Protein AF-A0A7S2XZK6-F1 (afdb_monomer_lite)

pLDDT: mean 89.09, std 8.93, range [56.97, 98.0]

Sequence (104 aa):
DMIHEAGPLKMRDLVQLLPMCDEMCVLGMTGAKLLLALENGVSQYPRLEGRFPQVSGVSFSFDPKKDAGSRVVPGSVFVGGQALNMEKEYQVTTKQYLIAGKDG

Radius of gyration: 15.72 Å; chains: 1; bounding box: 35×30×41 Å

Secondary structure (DSSP, 8-state):
-----SS---HHHHHHH--S-PPEEEEEEEHHHHHHHHHHHHTTTTS--TTSPP-SSEE--B-TTSPTTS-BPTT--EETTEEPPSSSEEEEEEEHHHHTTTT-

InterPro domains:
  IPR006179 5'-Nucleotidase/apyrase [PTHR11575] (7-104)
  IPR008334 5'-Nucleotidase, C-terminal [PF02872] (5-104)
  IPR036907 5'-Nucleotidase, C-terminal domain superfamily [G3DSA:3.90.780.10] (1-104)
  IPR036907 5'-Nucleotidase, C-terminal domain superfamily [SSF55816] (5-104)

Organism: NCBI:txid94617

Structure (mmCIF, N/CA/C/O backbone):
data_AF-A0A7S2XZK6-F1
#
_entry.id   AF-A0A7S2XZK6-F1
#
loop_
_atom_site.group_PDB
_atom_site.id
_atom_site.type_symbol
_atom_site.label_atom_id
_atom_site.label_alt_id
_atom_site.label_comp_id
_atom_site.label_asym_id
_atom_site.label_entity_id
_atom_site.label_seq_id
_atom_site.pdbx_PDB_ins_code
_atom_site.Cartn_x
_atom_site.Cartn_y
_atom_site.Cartn_z
_atom_site.occupancy
_atom_site.B_iso_or_equiv
_atom_site.auth_seq_id
_atom_site.auth_comp_id
_atom_site.auth_asym_id
_atom_site.auth_atom_id
_atom_site.pdbx_PDB_model_num
ATOM 1 N N . ASP A 1 1 ? 5.324 0.680 -21.845 1.00 57.44 1 ASP A N 1
ATOM 2 C CA . ASP A 1 1 ? 5.195 -0.759 -21.550 1.00 57.44 1 ASP A CA 1
ATOM 3 C C . ASP A 1 1 ? 5.825 -1.601 -22.641 1.00 57.44 1 ASP A C 1
ATOM 5 O O . ASP A 1 1 ? 5.707 -1.257 -23.812 1.00 57.44 1 ASP A O 1
ATOM 9 N N . MET A 1 2 ? 6.543 -2.653 -22.246 1.00 70.88 2 MET A N 1
ATOM 10 C CA . MET A 1 2 ? 7.207 -3.618 -23.127 1.00 70.88 2 MET A CA 1
ATOM 11 C C . MET A 1 2 ? 6.586 -4.998 -22.889 1.00 70.88 2 MET A C 1
ATOM 13 O O . MET A 1 2 ? 6.306 -5.354 -21.746 1.00 70.88 2 MET A O 1
ATOM 17 N N . ILE A 1 3 ? 6.365 -5.767 -23.955 1.00 80.81 3 ILE A N 1
ATOM 18 C CA . ILE A 1 3 ? 5.907 -7.158 -23.856 1.00 80.81 3 ILE A CA 1
ATOM 19 C C . ILE A 1 3 ? 7.145 -8.053 -23.739 1.00 80.81 3 ILE A C 1
ATOM 21 O O . ILE A 1 3 ? 8.006 -8.035 -24.618 1.00 80.81 3 ILE A O 1
ATOM 25 N N . HIS A 1 4 ? 7.238 -8.824 -22.654 1.00 80.88 4 HIS A N 1
ATOM 26 C CA . HIS A 1 4 ? 8.250 -9.869 -22.500 1.00 80.88 4 HIS A CA 1
ATOM 27 C C . HIS A 1 4 ? 7.668 -11.198 -22.982 1.00 80.88 4 HIS A C 1
ATOM 29 O O . HIS A 1 4 ? 6.770 -11.754 -22.350 1.00 80.88 4 HIS A O 1
ATOM 35 N N . GLU A 1 5 ? 8.170 -11.682 -24.118 1.00 86.56 5 GLU A N 1
ATOM 36 C CA . GLU A 1 5 ? 7.742 -12.948 -24.716 1.00 86.56 5 GLU A CA 1
ATOM 37 C C . GLU A 1 5 ? 8.006 -14.143 -23.794 1.00 86.56 5 GLU A C 1
ATOM 39 O O . GLU A 1 5 ? 8.957 -14.156 -23.006 1.00 86.56 5 GLU A O 1
ATOM 44 N N . ALA A 1 6 ? 7.176 -15.179 -23.925 1.00 88.12 6 ALA A N 1
ATOM 45 C CA . ALA A 1 6 ? 7.327 -16.402 -23.150 1.00 88.12 6 ALA A CA 1
ATOM 46 C C . ALA A 1 6 ? 8.695 -17.057 -23.414 1.00 88.12 6 ALA A C 1
ATOM 48 O O . ALA A 1 6 ? 9.075 -17.317 -24.556 1.00 88.12 6 ALA A O 1
ATOM 49 N N . GLY A 1 7 ? 9.434 -17.359 -22.346 1.00 91.19 7 GLY A N 1
ATOM 50 C CA . GLY A 1 7 ? 10.747 -17.986 -22.445 1.00 91.19 7 GLY A CA 1
ATOM 51 C C . GLY A 1 7 ? 11.630 -17.732 -21.223 1.00 91.19 7 GLY A C 1
ATOM 52 O O . GLY A 1 7 ? 11.157 -17.231 -20.202 1.00 91.19 7 GLY A O 1
ATOM 53 N N . PRO A 1 8 ? 12.921 -18.098 -21.299 1.00 90.94 8 PRO A N 1
ATOM 54 C CA . PRO A 1 8 ? 13.859 -17.893 -20.201 1.00 90.94 8 PRO A CA 1
ATOM 55 C C . PRO A 1 8 ? 14.073 -16.405 -19.891 1.00 90.94 8 PRO A C 1
ATOM 57 O O . PRO A 1 8 ? 14.531 -15.655 -20.753 1.00 90.94 8 PRO A O 1
ATOM 60 N N . LEU A 1 9 ? 13.817 -16.017 -18.639 1.00 89.69 9 LEU A N 1
ATOM 61 C CA . LEU A 1 9 ? 14.131 -14.695 -18.088 1.00 89.69 9 LEU A CA 1
ATOM 62 C C . LEU A 1 9 ? 15.643 -14.548 -17.882 1.00 89.69 9 LEU A C 1
ATOM 64 O O . LEU A 1 9 ? 16.260 -15.328 -17.154 1.00 89.69 9 LEU A O 1
ATOM 68 N N . LYS A 1 10 ? 16.251 -13.548 -18.523 1.00 91.25 10 LYS A N 1
ATOM 69 C CA . LYS A 1 10 ? 17.687 -13.248 -18.436 1.00 91.25 10 LYS A CA 1
ATOM 70 C C . LYS A 1 10 ? 17.928 -11.964 -17.646 1.00 91.25 10 LYS A C 1
ATOM 72 O O . LYS A 1 10 ? 17.059 -11.106 -17.531 1.00 91.25 10 LYS A O 1
ATOM 77 N N . MET A 1 11 ? 19.167 -11.770 -17.187 1.00 88.25 11 MET A N 1
ATOM 78 C CA . MET A 1 11 ? 19.564 -10.557 -16.452 1.00 88.25 11 MET A CA 1
ATOM 79 C C . MET A 1 11 ? 19.272 -9.256 -17.208 1.00 88.25 11 MET A C 1
ATOM 81 O O . MET A 1 11 ? 18.873 -8.274 -16.595 1.00 88.25 11 MET A O 1
ATOM 85 N N . ARG A 1 12 ? 19.416 -9.246 -18.540 1.00 86.75 12 ARG A N 1
ATOM 86 C CA . ARG A 1 12 ? 19.074 -8.073 -19.362 1.00 86.75 12 ARG A CA 1
ATOM 87 C C . ARG A 1 12 ? 17.593 -7.691 -19.248 1.00 86.75 12 ARG A C 1
ATOM 89 O O . ARG A 1 12 ? 17.279 -6.509 -19.273 1.00 86.75 12 ARG A O 1
ATOM 96 N N . ASP A 1 13 ? 16.714 -8.683 -19.110 1.00 87.69 13 ASP A N 1
ATOM 97 C CA . ASP A 1 13 ? 15.270 -8.476 -19.042 1.00 87.69 13 ASP A CA 1
ATOM 98 C C . ASP A 1 13 ? 14.917 -7.897 -17.659 1.00 87.69 13 ASP A C 1
ATOM 100 O O . ASP A 1 13 ? 14.130 -6.964 -17.560 1.00 87.69 13 ASP A O 1
ATOM 104 N N . LEU A 1 14 ? 15.596 -8.353 -16.594 1.00 83.12 14 LEU A N 1
ATOM 105 C CA . LEU A 1 14 ? 15.468 -7.779 -15.247 1.00 83.12 14 LEU A CA 1
ATOM 106 C C . LEU A 1 14 ? 15.945 -6.323 -15.169 1.00 83.12 14 LEU A C 1
ATOM 108 O O . LEU A 1 14 ? 15.263 -5.495 -14.575 1.00 83.12 14 LEU A O 1
ATOM 112 N N . VAL A 1 15 ? 17.082 -5.996 -15.789 1.00 85.06 15 VAL A N 1
ATOM 113 C CA . VAL A 1 15 ? 17.608 -4.617 -15.841 1.00 85.06 15 VAL A CA 1
ATOM 114 C C . VAL A 1 15 ? 16.675 -3.697 -16.638 1.00 85.06 15 VAL A C 1
ATOM 116 O O . VAL A 1 15 ? 16.543 -2.523 -16.311 1.00 85.06 15 VAL A O 1
ATOM 119 N N . GLN A 1 16 ? 15.998 -4.218 -17.666 1.00 83.44 16 GLN A N 1
ATOM 120 C CA . GLN A 1 16 ? 14.977 -3.468 -18.403 1.00 83.44 16 GLN A CA 1
ATOM 121 C C . GLN A 1 16 ? 13.701 -3.244 -17.578 1.00 83.44 16 GLN A C 1
ATOM 123 O O . GLN A 1 16 ? 13.120 -2.165 -17.654 1.00 83.44 16 GLN A O 1
ATOM 128 N N . LEU A 1 17 ? 13.276 -4.238 -16.790 1.00 83.44 17 LEU A N 1
ATOM 129 C CA . LEU A 1 17 ? 12.086 -4.161 -15.934 1.00 83.44 17 LEU A CA 1
ATOM 130 C C . LEU A 1 17 ? 12.284 -3.253 -14.714 1.00 83.44 17 LEU A C 1
ATOM 132 O O . LEU A 1 17 ? 11.375 -2.527 -14.317 1.00 83.44 17 LEU A O 1
ATOM 136 N N . LEU A 1 18 ? 13.466 -3.308 -14.103 1.00 80.62 18 LEU A N 1
ATOM 137 C CA . LEU A 1 18 ? 13.832 -2.567 -12.900 1.00 80.62 18 LEU A CA 1
ATOM 138 C C . LEU A 1 18 ? 15.127 -1.787 -13.168 1.00 80.62 18 LEU A C 1
ATOM 140 O O . LEU A 1 18 ? 16.185 -2.157 -12.661 1.00 80.62 18 LEU A O 1
ATOM 144 N N . PRO A 1 19 ? 15.068 -0.704 -13.966 1.00 75.00 19 PRO A N 1
ATOM 145 C CA . PRO A 1 19 ? 16.263 0.055 -14.335 1.00 75.00 19 PRO A CA 1
ATOM 146 C C . PRO A 1 19 ? 16.890 0.788 -13.142 1.00 75.00 19 PRO A C 1
ATOM 148 O O . PRO A 1 19 ? 18.064 1.148 -13.186 1.00 75.00 19 PRO A O 1
ATOM 151 N N . MET A 1 20 ? 16.114 1.005 -12.076 1.00 77.06 20 MET A N 1
ATOM 152 C CA . MET A 1 20 ? 16.573 1.590 -10.821 1.00 77.06 20 MET A CA 1
ATOM 153 C C . MET A 1 20 ? 16.705 0.500 -9.755 1.00 77.06 20 MET A C 1
ATOM 155 O O . MET A 1 20 ? 15.710 -0.099 -9.338 1.00 77.06 20 MET A O 1
ATOM 159 N N . CYS A 1 21 ? 17.938 0.271 -9.299 1.00 67.69 21 CYS A N 1
ATOM 160 C CA . CYS A 1 21 ? 18.240 -0.536 -8.117 1.00 67.69 21 CYS A CA 1
ATOM 161 C C . CYS A 1 21 ? 18.037 0.306 -6.852 1.00 67.69 21 CYS A C 1
ATOM 163 O O . CYS A 1 21 ? 19.004 0.691 -6.199 1.00 67.69 21 CYS A O 1
ATOM 165 N N . ASP A 1 22 ? 16.786 0.623 -6.530 1.00 76.19 22 ASP A N 1
ATOM 166 C CA . ASP A 1 22 ? 16.471 1.247 -5.245 1.00 76.19 22 ASP A CA 1
ATOM 167 C C . ASP A 1 22 ? 16.600 0.214 -4.122 1.00 76.19 22 ASP A C 1
ATOM 169 O O . ASP A 1 22 ? 16.152 -0.929 -4.259 1.00 76.19 22 ASP A O 1
ATOM 173 N N . GLU A 1 23 ? 17.169 0.622 -2.989 1.00 82.75 23 GLU A N 1
ATOM 174 C CA . GLU A 1 23 ? 17.193 -0.219 -1.797 1.00 82.75 23 GLU A CA 1
ATOM 175 C C . GLU A 1 23 ? 15.772 -0.467 -1.277 1.00 82.75 23 GLU A C 1
ATOM 177 O O . GLU A 1 23 ? 14.904 0.417 -1.269 1.00 82.75 23 GLU A O 1
ATOM 182 N N . MET A 1 24 ? 15.544 -1.698 -0.823 1.00 84.69 24 MET A N 1
ATOM 183 C CA . MET A 1 24 ? 14.322 -2.080 -0.128 1.00 84.69 24 MET A CA 1
ATOM 184 C C . MET A 1 24 ? 14.487 -1.782 1.356 1.00 84.69 24 MET A C 1
ATOM 186 O O . MET A 1 24 ? 15.449 -2.210 1.992 1.00 84.69 24 MET A O 1
ATOM 190 N N . CYS A 1 25 ? 13.522 -1.073 1.918 1.00 86.69 25 CYS A N 1
ATOM 191 C CA . CYS A 1 25 ? 13.542 -0.630 3.300 1.00 86.69 25 CYS A CA 1
ATOM 192 C C . CYS A 1 25 ? 12.290 -1.119 4.028 1.00 86.69 25 CYS A C 1
ATOM 194 O O . CYS A 1 25 ? 11.204 -1.171 3.449 1.00 86.69 25 CYS A O 1
ATOM 196 N N . VAL A 1 26 ? 12.439 -1.443 5.313 1.00 90.12 26 VAL A N 1
ATOM 197 C CA . VAL A 1 26 ? 11.335 -1.874 6.181 1.00 90.12 26 VAL A CA 1
ATOM 198 C C . VAL A 1 26 ? 10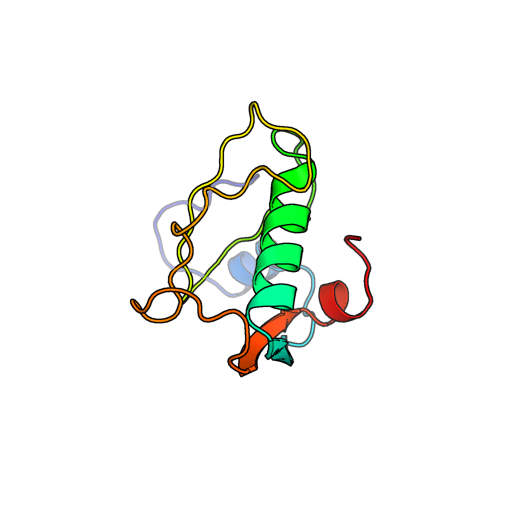.940 -0.726 7.103 1.00 90.12 26 VAL A C 1
ATOM 200 O O . VAL A 1 26 ? 11.789 -0.130 7.763 1.00 90.12 26 VAL A O 1
ATOM 203 N N . LEU A 1 27 ? 9.644 -0.437 7.166 1.00 90.19 27 LEU A N 1
ATOM 204 C CA . LEU A 1 27 ? 9.048 0.592 8.009 1.00 90.19 27 LEU A CA 1
ATOM 205 C C . LEU A 1 27 ? 8.001 -0.013 8.941 1.00 90.19 27 LEU A C 1
ATOM 207 O O . LEU A 1 27 ? 7.232 -0.880 8.532 1.00 90.19 27 LEU A O 1
ATOM 211 N N . GLY A 1 28 ? 7.947 0.487 10.175 1.00 92.88 28 GLY A N 1
ATOM 212 C CA . GLY A 1 28 ? 6.812 0.284 11.074 1.00 92.88 28 GLY A CA 1
ATOM 213 C C . GLY A 1 28 ? 5.774 1.383 10.867 1.00 92.88 28 GLY A C 1
ATOM 214 O O . GLY A 1 28 ? 6.127 2.567 10.835 1.00 92.88 28 GLY A O 1
ATOM 215 N N . MET A 1 29 ? 4.510 1.008 10.691 1.00 94.19 29 MET A N 1
ATOM 216 C CA . MET A 1 29 ? 3.406 1.961 10.680 1.00 94.19 29 MET A CA 1
ATOM 217 C C . MET A 1 29 ? 2.118 1.365 11.244 1.00 94.19 29 MET A C 1
ATOM 219 O O . MET A 1 29 ? 1.802 0.194 11.027 1.00 94.19 29 MET A O 1
ATOM 223 N N . THR A 1 30 ? 1.321 2.211 11.897 1.00 97.44 30 THR A N 1
ATOM 224 C CA . THR A 1 30 ? -0.022 1.843 12.351 1.00 97.44 30 THR A CA 1
ATOM 225 C C . THR A 1 30 ? -0.946 1.529 11.176 1.00 97.44 30 THR A C 1
ATOM 227 O O . THR A 1 30 ? -0.774 2.054 10.071 1.00 97.44 30 THR A O 1
ATOM 230 N N . GLY A 1 31 ? -1.988 0.731 11.418 1.00 96.69 31 GLY A N 1
ATOM 231 C CA . GLY A 1 31 ? -3.006 0.455 10.404 1.00 96.69 31 GLY A CA 1
ATOM 232 C C . GLY A 1 31 ? -3.662 1.723 9.849 1.00 96.69 31 GLY A C 1
ATOM 233 O O . GLY A 1 31 ? -3.921 1.807 8.651 1.00 96.69 31 GLY A O 1
ATOM 234 N N . ALA A 1 32 ? -3.836 2.755 10.679 1.00 96.69 32 ALA A N 1
ATOM 235 C CA . ALA A 1 32 ? -4.317 4.057 10.225 1.00 96.69 32 ALA A CA 1
ATOM 236 C C . ALA A 1 32 ? -3.399 4.703 9.172 1.00 96.69 32 ALA A C 1
ATOM 238 O O . ALA A 1 32 ? -3.877 5.185 8.147 1.00 96.69 32 ALA A O 1
ATOM 239 N N . LYS A 1 33 ? -2.078 4.675 9.387 1.00 95.38 33 LYS A N 1
ATOM 240 C CA . LYS A 1 33 ? -1.104 5.188 8.412 1.00 95.38 33 LYS A CA 1
ATOM 241 C C . LYS A 1 33 ? -1.063 4.336 7.147 1.00 95.38 33 LYS A C 1
ATOM 243 O O . LYS A 1 33 ? -0.959 4.890 6.056 1.00 95.38 33 LYS A O 1
ATOM 248 N N . LEU A 1 34 ? -1.197 3.016 7.281 1.00 95.38 34 LEU A N 1
ATOM 249 C CA . LEU A 1 34 ? -1.283 2.116 6.133 1.00 95.38 34 LEU A CA 1
ATOM 250 C C . LEU A 1 34 ? -2.501 2.440 5.257 1.00 95.38 34 LEU A C 1
ATOM 252 O O . LEU A 1 34 ? -2.369 2.519 4.039 1.00 95.38 34 LEU A O 1
ATOM 256 N N . LEU A 1 35 ? -3.668 2.694 5.857 1.00 96.62 35 LEU A N 1
ATOM 257 C CA . LEU A 1 35 ? -4.858 3.105 5.111 1.00 96.62 35 LEU A CA 1
ATOM 258 C C . LEU A 1 35 ? -4.635 4.428 4.365 1.00 96.62 35 LEU A C 1
ATOM 260 O O . LEU A 1 35 ? -4.977 4.522 3.189 1.00 96.62 35 LEU A O 1
ATOM 264 N N . LEU A 1 36 ? -4.023 5.422 5.016 1.00 95.56 36 LEU A N 1
ATOM 265 C CA . LEU A 1 36 ? -3.690 6.700 4.375 1.00 95.56 36 LEU A CA 1
ATOM 266 C C . LEU A 1 36 ? -2.732 6.519 3.190 1.00 95.56 36 LEU A C 1
ATOM 268 O O . LEU A 1 36 ? -2.909 7.160 2.156 1.00 95.56 36 LEU A O 1
ATOM 272 N N . ALA A 1 37 ? -1.750 5.622 3.309 1.00 93.50 37 ALA A N 1
ATOM 273 C CA . ALA A 1 37 ? -0.842 5.301 2.211 1.00 93.50 37 ALA A CA 1
ATOM 274 C C . ALA A 1 37 ? -1.584 4.664 1.022 1.00 93.50 37 ALA A C 1
ATOM 276 O O . ALA A 1 37 ? -1.341 5.039 -0.125 1.00 93.50 37 ALA A O 1
ATOM 277 N N . LEU A 1 38 ? -2.526 3.749 1.283 1.00 95.50 38 LEU A N 1
ATOM 278 C CA . LEU A 1 38 ? -3.360 3.146 0.237 1.00 95.50 38 LEU A CA 1
ATOM 279 C C . LEU A 1 38 ? -4.267 4.182 -0.441 1.00 95.50 38 LEU A C 1
ATOM 281 O O . LEU A 1 38 ? -4.349 4.204 -1.668 1.00 95.50 38 LEU A O 1
ATOM 285 N N . GLU A 1 39 ? -4.895 5.068 0.337 1.00 96.31 39 GLU A N 1
ATOM 286 C CA . GLU A 1 39 ? -5.695 6.189 -0.172 1.00 96.31 39 GLU A CA 1
ATOM 287 C C . GLU A 1 39 ? -4.878 7.112 -1.080 1.00 96.31 39 GLU A C 1
ATOM 289 O O . GLU A 1 39 ? -5.309 7.433 -2.191 1.00 96.31 39 GLU A O 1
ATOM 294 N N . ASN A 1 40 ? -3.669 7.495 -0.655 1.00 93.69 40 ASN A N 1
ATOM 295 C CA . ASN A 1 40 ? -2.770 8.288 -1.491 1.00 93.69 40 ASN A CA 1
ATOM 296 C C . ASN A 1 40 ? -2.412 7.548 -2.785 1.00 93.69 40 ASN A C 1
ATOM 298 O O . ASN A 1 40 ? -2.465 8.137 -3.867 1.00 93.69 40 ASN A O 1
ATOM 302 N N . GLY A 1 41 ? -2.130 6.248 -2.695 1.00 91.69 41 GLY A N 1
ATOM 303 C CA . GLY A 1 41 ? -1.773 5.427 -3.845 1.00 91.69 41 GLY A CA 1
ATOM 304 C C . GLY A 1 41 ? -2.854 5.390 -4.931 1.00 91.69 41 GLY A C 1
ATOM 305 O O . GLY A 1 41 ? -2.549 5.422 -6.121 1.00 91.69 41 GLY A O 1
ATOM 306 N N . VAL A 1 42 ? -4.134 5.407 -4.549 1.00 94.94 42 VAL A N 1
ATOM 307 C CA . VAL A 1 42 ? -5.259 5.405 -5.506 1.00 94.94 42 VAL A CA 1
ATOM 308 C C . VAL A 1 42 ? -5.856 6.791 -5.778 1.00 94.94 42 VAL A C 1
ATOM 310 O O . VAL A 1 42 ? -6.770 6.916 -6.597 1.00 94.94 42 VAL A O 1
ATOM 313 N N . SER A 1 43 ? -5.346 7.846 -5.139 1.00 92.88 43 SER A N 1
ATOM 314 C CA . SER A 1 43 ? -5.895 9.213 -5.193 1.00 92.88 43 SER A CA 1
ATOM 315 C C . SER A 1 43 ? -5.946 9.818 -6.598 1.00 92.88 43 SER A C 1
ATOM 317 O O . SER A 1 43 ? -6.875 10.557 -6.919 1.00 92.88 43 SER A O 1
ATOM 319 N N . GLN A 1 44 ? -4.973 9.488 -7.450 1.00 90.62 44 GLN A N 1
ATOM 320 C CA . GLN A 1 44 ? -4.860 10.038 -8.804 1.00 90.62 44 GLN A CA 1
ATOM 321 C C . GLN A 1 44 ? -5.372 9.106 -9.902 1.00 90.62 44 GLN A C 1
ATOM 323 O O . GLN A 1 44 ? -5.423 9.508 -11.064 1.00 90.62 44 GLN A O 1
ATOM 328 N N . TYR A 1 45 ? -5.810 7.892 -9.559 1.00 90.44 45 TYR A N 1
ATOM 329 C CA . TYR A 1 45 ? -6.421 6.986 -10.530 1.00 90.44 45 TYR A CA 1
ATOM 330 C C . TYR A 1 45 ? -7.599 7.683 -11.254 1.00 90.44 45 TYR A C 1
ATOM 332 O O . TYR A 1 45 ? -8.387 8.365 -10.586 1.00 90.44 45 TYR A O 1
ATOM 340 N N . PRO A 1 46 ? -7.754 7.549 -12.589 1.00 90.06 46 PRO A N 1
ATOM 341 C CA . PRO A 1 46 ? -7.034 6.657 -13.508 1.00 90.06 46 PRO A CA 1
ATOM 342 C C . PRO A 1 46 ? -5.787 7.267 -14.176 1.00 90.06 46 PRO A C 1
ATOM 344 O O . PRO A 1 46 ? -5.313 6.720 -15.171 1.00 90.06 46 PRO A O 1
ATOM 347 N N . ARG A 1 47 ? -5.250 8.399 -13.694 1.00 87.25 47 ARG A N 1
ATOM 348 C CA . ARG A 1 47 ? -3.995 8.936 -14.244 1.00 87.25 47 ARG A CA 1
ATOM 349 C C . ARG A 1 47 ? -2.868 7.920 -14.058 1.00 87.25 47 ARG A C 1
ATOM 351 O O . ARG A 1 47 ? -2.779 7.275 -13.015 1.00 87.25 47 ARG A O 1
ATOM 358 N N . LEU A 1 48 ? -2.008 7.814 -15.070 1.00 78.94 48 LEU A N 1
ATOM 359 C CA . LEU A 1 48 ? -0.843 6.926 -15.093 1.00 78.94 48 LEU A CA 1
ATOM 360 C C . LEU A 1 48 ? 0.307 7.516 -14.259 1.00 78.94 48 LEU A C 1
ATOM 362 O O . LEU A 1 48 ? 1.373 7.830 -14.777 1.00 78.94 48 LEU A O 1
ATOM 366 N N . GLU A 1 49 ? 0.049 7.716 -12.971 1.00 79.38 49 GLU A N 1
ATOM 367 C CA . GLU A 1 49 ? 1.016 8.200 -11.987 1.00 79.38 49 GLU A CA 1
ATOM 368 C C . GLU A 1 49 ? 1.716 7.023 -11.298 1.00 79.38 49 GLU A C 1
ATOM 370 O O . GLU A 1 49 ? 1.089 6.004 -10.997 1.00 79.38 49 GLU A O 1
ATOM 375 N N . GLY A 1 50 ? 3.002 7.188 -10.980 1.00 80.31 50 GLY A N 1
ATOM 376 C CA . GLY A 1 50 ? 3.827 6.149 -10.344 1.00 80.31 50 GLY A CA 1
ATOM 377 C C . G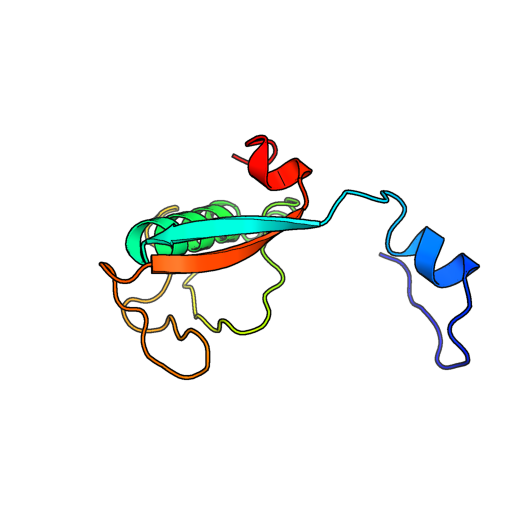LY A 1 50 ? 3.356 5.720 -8.949 1.00 80.31 50 GLY A C 1
ATOM 378 O O . GLY A 1 50 ? 3.707 4.638 -8.488 1.00 80.31 50 GLY A O 1
ATOM 379 N N . ARG A 1 51 ? 2.498 6.524 -8.307 1.00 85.25 51 ARG A N 1
ATOM 380 C CA . ARG A 1 51 ? 1.981 6.276 -6.953 1.00 85.25 51 ARG A CA 1
ATOM 381 C C . ARG A 1 51 ? 1.014 5.093 -6.839 1.00 85.25 51 ARG A C 1
ATOM 383 O O . ARG A 1 51 ? 0.722 4.678 -5.720 1.00 85.25 51 ARG A O 1
ATOM 390 N N . PHE A 1 52 ? 0.476 4.576 -7.952 1.00 89.88 52 PHE A N 1
ATOM 391 C CA . PHE A 1 52 ? -0.466 3.454 -7.898 1.00 89.88 52 PHE A CA 1
ATOM 392 C C . PHE A 1 52 ? 0.232 2.195 -7.353 1.00 89.88 52 PHE A C 1
ATOM 394 O O . PHE A 1 52 ? 1.170 1.695 -7.981 1.00 89.88 52 PHE A O 1
ATOM 401 N N . PRO A 1 53 ? -0.201 1.651 -6.201 1.00 90.56 53 PRO A N 1
ATOM 402 C CA . PRO A 1 53 ? 0.587 0.657 -5.498 1.00 90.56 53 PRO A CA 1
ATOM 403 C C . PRO A 1 53 ? 0.384 -0.732 -6.102 1.00 90.56 53 PRO A C 1
ATOM 405 O O . PRO A 1 53 ? -0.730 -1.253 -6.166 1.00 90.56 53 PRO A O 1
ATOM 408 N N . GLN A 1 54 ? 1.491 -1.375 -6.468 1.00 91.38 54 GLN A N 1
ATOM 409 C CA . GLN A 1 54 ? 1.537 -2.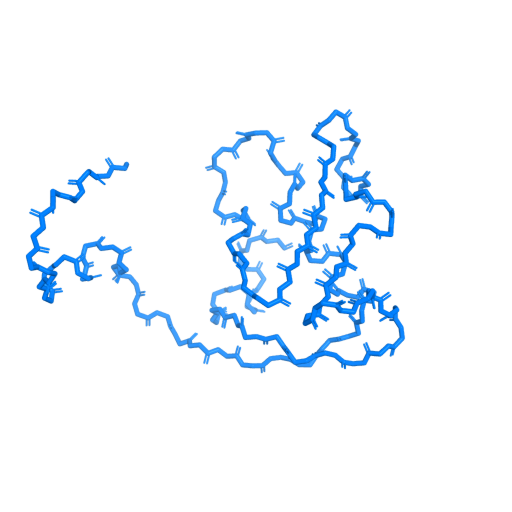832 -6.555 1.00 91.38 54 GLN A CA 1
ATOM 410 C C . GLN A 1 54 ? 1.732 -3.380 -5.142 1.00 91.38 54 GLN A C 1
ATOM 412 O O . GLN A 1 54 ? 2.629 -2.945 -4.419 1.00 91.38 54 GLN A O 1
ATOM 417 N N . VAL A 1 55 ? 0.877 -4.315 -4.736 1.00 93.50 55 VAL A N 1
ATOM 418 C CA . VAL A 1 55 ? 0.822 -4.800 -3.355 1.00 93.50 55 VAL A CA 1
ATOM 419 C C . VAL A 1 55 ? 1.056 -6.302 -3.260 1.00 93.50 55 VAL A C 1
ATOM 421 O O . VAL A 1 55 ? 0.721 -7.062 -4.164 1.00 93.50 55 VAL A O 1
ATOM 424 N N . S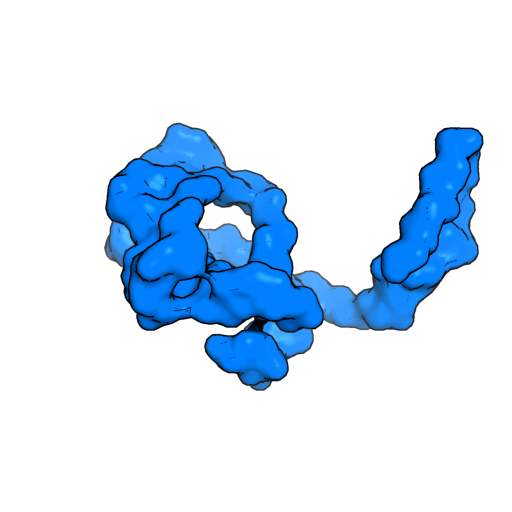ER A 1 56 ? 1.610 -6.734 -2.129 1.00 94.81 56 SER A N 1
ATOM 425 C CA . SER A 1 56 ? 1.729 -8.139 -1.738 1.00 94.81 56 SER A CA 1
ATOM 426 C C . SER A 1 56 ? 1.479 -8.260 -0.237 1.00 94.81 56 SER A C 1
ATOM 428 O O . SER A 1 56 ? 1.813 -7.352 0.524 1.00 94.81 56 SER A O 1
ATOM 430 N N . GLY A 1 57 ? 0.832 -9.343 0.196 1.00 93.44 57 GLY A N 1
ATOM 431 C CA . GLY A 1 57 ? 0.449 -9.544 1.599 1.00 93.44 57 GLY A CA 1
ATOM 432 C C . GLY A 1 57 ? -0.663 -8.615 2.109 1.00 93.44 57 GLY A C 1
ATOM 433 O O . GLY A 1 57 ? -1.134 -8.810 3.228 1.00 93.44 57 GLY A O 1
ATOM 434 N N . VAL A 1 58 ? -1.123 -7.656 1.301 1.00 96.06 58 VAL A N 1
ATOM 435 C CA . VAL A 1 58 ? -2.306 -6.826 1.549 1.00 96.06 58 VAL A CA 1
ATOM 436 C C . VAL A 1 58 ? -3.252 -6.904 0.353 1.00 96.06 58 VAL A C 1
ATOM 438 O O . VAL A 1 58 ? -2.813 -6.963 -0.794 1.00 96.06 58 VAL A O 1
ATOM 441 N N . SER A 1 59 ? -4.551 -6.895 0.621 1.00 97.06 59 SER A N 1
ATOM 442 C CA . SER A 1 59 ? -5.607 -6.782 -0.384 1.00 97.06 59 SER A CA 1
ATOM 443 C C . SER A 1 59 ? -6.592 -5.701 0.032 1.00 97.06 59 SER A C 1
ATOM 445 O O . SER A 1 59 ? -6.901 -5.580 1.216 1.00 97.06 59 SER A O 1
ATOM 447 N N . PHE A 1 60 ? -7.095 -4.932 -0.927 1.00 97.56 60 PHE A N 1
ATOM 448 C CA . PHE A 1 60 ? -8.092 -3.893 -0.688 1.00 97.56 60 PHE A CA 1
ATOM 449 C C . PHE A 1 60 ? -8.916 -3.634 -1.949 1.00 97.56 60 PHE A C 1
ATOM 451 O O . PHE A 1 60 ? -8.541 -4.043 -3.047 1.00 97.56 60 PHE A O 1
ATOM 458 N N . SER A 1 61 ? -10.051 -2.959 -1.793 1.00 97.31 61 SER A N 1
ATOM 459 C CA . SER A 1 61 ? -10.864 -2.461 -2.905 1.00 97.31 61 SER A CA 1
ATOM 460 C C . SER A 1 61 ? -10.985 -0.946 -2.809 1.00 97.31 61 SER A C 1
ATOM 462 O O . SER A 1 61 ? -10.985 -0.392 -1.711 1.00 97.31 61 SER A O 1
ATOM 464 N N . PHE A 1 62 ? -11.113 -0.265 -3.945 1.00 97.44 62 PHE A N 1
ATOM 465 C CA . PHE A 1 62 ? -11.349 1.176 -3.980 1.00 97.44 62 PHE A CA 1
ATOM 466 C C . PHE A 1 62 ? -12.393 1.540 -5.041 1.00 97.44 62 PHE A C 1
ATOM 468 O O . PHE A 1 62 ? -12.556 0.827 -6.030 1.00 97.44 62 PHE A O 1
ATOM 475 N N . ASP A 1 63 ? -13.099 2.648 -4.824 1.00 96.62 63 ASP A N 1
ATOM 476 C CA . ASP A 1 63 ? -14.057 3.229 -5.759 1.00 96.62 63 ASP A CA 1
ATOM 477 C C . ASP A 1 63 ? -13.455 4.492 -6.403 1.00 96.62 63 ASP A C 1
ATOM 479 O O . ASP A 1 63 ? -13.305 5.516 -5.728 1.00 96.62 63 ASP A O 1
ATOM 483 N N . PRO A 1 64 ? -13.113 4.462 -7.705 1.00 93.94 64 PRO A N 1
ATOM 484 C CA . PRO A 1 64 ? -12.517 5.606 -8.389 1.00 93.94 64 PRO A CA 1
ATOM 485 C C . PRO A 1 64 ? -13.484 6.783 -8.576 1.00 93.94 64 PRO A C 1
ATOM 487 O O . PRO A 1 64 ? -13.037 7.867 -8.947 1.00 93.94 64 PRO A O 1
ATOM 490 N N . LYS A 1 65 ? -14.792 6.592 -8.347 1.00 94.62 65 LYS A N 1
ATOM 491 C CA . LYS A 1 65 ? -15.800 7.657 -8.445 1.00 94.62 65 LYS A CA 1
ATOM 492 C C . LYS A 1 65 ? -15.861 8.539 -7.199 1.00 94.62 65 LYS A C 1
ATOM 494 O O . LYS A 1 65 ? -16.496 9.588 -7.249 1.00 94.62 65 LYS A O 1
ATOM 499 N N . LYS A 1 66 ? -15.239 8.117 -6.095 1.00 95.25 66 LYS A N 1
ATOM 500 C CA . LYS A 1 66 ? -15.174 8.895 -4.855 1.00 95.25 66 LYS A CA 1
ATOM 501 C C . LYS A 1 66 ? -14.037 9.912 -4.876 1.00 95.25 66 LYS A C 1
ATOM 503 O O . LYS A 1 66 ? -13.050 9.777 -5.611 1.00 95.25 66 LYS A O 1
ATOM 508 N N . ASP A 1 67 ? -14.174 10.905 -4.006 1.00 94.31 67 ASP A N 1
ATOM 509 C CA . ASP A 1 67 ? -13.158 11.924 -3.781 1.00 94.31 67 ASP A CA 1
ATOM 510 C C . ASP A 1 67 ? -11.843 11.298 -3.300 1.00 94.31 67 ASP A C 1
ATOM 512 O O . ASP A 1 67 ? -11.824 10.311 -2.559 1.00 94.31 67 ASP A O 1
ATOM 516 N N . ALA A 1 68 ? -10.724 11.866 -3.753 1.00 93.56 68 ALA A N 1
ATOM 517 C CA . ALA A 1 68 ? -9.393 11.441 -3.337 1.00 93.56 68 ALA A CA 1
ATOM 518 C C . ALA A 1 68 ? -9.247 11.533 -1.807 1.00 93.56 68 ALA A C 1
ATOM 520 O O . ALA A 1 68 ? -9.629 12.534 -1.206 1.00 93.56 68 ALA A O 1
ATOM 521 N N . GLY A 1 69 ? -8.693 10.489 -1.181 1.00 92.38 69 GLY A N 1
ATOM 522 C CA . GLY A 1 69 ? -8.627 10.372 0.280 1.00 92.38 69 GLY A CA 1
ATOM 523 C C . GLY A 1 69 ? -9.841 9.682 0.911 1.00 92.38 69 GLY A C 1
ATOM 524 O O . GLY A 1 69 ? -9.884 9.515 2.127 1.00 92.38 69 GLY A O 1
ATOM 525 N N . SER A 1 70 ? -10.840 9.290 0.118 1.00 95.88 70 SER A N 1
ATOM 526 C CA . SER A 1 70 ? -11.985 8.482 0.561 1.00 95.88 70 SER A CA 1
ATOM 527 C C . SER A 1 70 ? -12.380 7.425 -0.475 1.00 95.88 70 SER A C 1
ATOM 529 O O . SER A 1 70 ? -13.558 7.083 -0.625 1.00 95.88 70 SER A O 1
ATOM 531 N N . ARG A 1 71 ? -11.402 6.928 -1.236 1.00 97.12 71 ARG A N 1
ATOM 532 C CA . ARG A 1 71 ? -11.610 5.962 -2.317 1.00 97.12 71 ARG A CA 1
ATOM 533 C C . ARG A 1 71 ? -11.569 4.529 -1.829 1.00 97.12 71 ARG A C 1
ATOM 535 O O . ARG A 1 71 ? -12.298 3.706 -2.376 1.00 97.12 71 ARG A O 1
ATOM 542 N N . VAL A 1 72 ? -10.748 4.200 -0.839 1.00 97.56 72 VAL A N 1
ATOM 543 C CA . VAL A 1 72 ? -10.652 2.838 -0.311 1.00 97.56 72 VAL A CA 1
ATOM 544 C C . VAL A 1 72 ? -11.983 2.466 0.338 1.00 97.56 72 VAL A C 1
ATOM 546 O O . VAL A 1 72 ? -12.546 3.199 1.151 1.00 97.56 72 VAL A O 1
ATOM 549 N N . VAL A 1 73 ? -12.531 1.314 -0.050 1.00 97.56 73 VAL A N 1
ATOM 550 C CA . VAL A 1 73 ? -13.811 0.836 0.471 1.00 97.56 73 VAL A CA 1
ATOM 551 C C . VAL A 1 73 ? -13.629 0.487 1.954 1.00 97.56 73 VAL A C 1
ATOM 553 O O . VAL A 1 73 ? -12.769 -0.345 2.272 1.00 97.56 73 VAL A O 1
ATOM 556 N N . PRO A 1 74 ? -14.414 1.079 2.875 1.00 94.88 74 PRO A N 1
ATOM 557 C CA . PRO A 1 74 ? -14.301 0.789 4.301 1.00 94.88 74 PRO A CA 1
ATOM 558 C C . PRO A 1 74 ? -14.426 -0.711 4.591 1.00 94.88 74 PRO A C 1
ATOM 560 O O . PRO A 1 74 ? -15.292 -1.385 4.038 1.00 94.88 74 PRO A O 1
ATOM 563 N N . GLY A 1 75 ? -13.543 -1.243 5.440 1.00 94.75 75 GLY A N 1
ATOM 564 C CA . GLY A 1 75 ? -13.525 -2.668 5.794 1.00 94.75 75 GLY A CA 1
ATOM 565 C C . GLY A 1 75 ? -13.002 -3.615 4.705 1.00 94.75 75 GLY A C 1
ATOM 566 O O . GLY A 1 75 ? -12.963 -4.819 4.932 1.00 94.75 75 GLY A O 1
ATOM 567 N N . SER A 1 76 ? -12.572 -3.108 3.543 1.00 97.19 76 SER A N 1
ATOM 568 C CA . SER A 1 76 ? -12.031 -3.951 2.465 1.00 97.19 76 SER A CA 1
ATOM 569 C C . SER A 1 76 ? -10.546 -4.284 2.612 1.00 97.19 76 SER A C 1
ATOM 571 O O . SER A 1 76 ? -10.042 -5.113 1.860 1.00 97.19 76 SER A O 1
ATOM 573 N N . VAL A 1 77 ? -9.835 -3.637 3.542 1.00 98.00 77 VAL A N 1
ATOM 574 C CA . VAL A 1 77 ? -8.389 -3.820 3.699 1.00 98.00 77 VAL A CA 1
ATOM 575 C C . VAL A 1 77 ? -8.102 -5.035 4.575 1.00 98.00 77 VAL A C 1
ATOM 577 O O . VAL A 1 77 ? -8.481 -5.071 5.747 1.00 98.00 77 VAL A O 1
ATOM 580 N N . PHE A 1 78 ? -7.378 -6.001 4.014 1.00 97.88 78 PHE A N 1
ATOM 581 C CA . PHE A 1 78 ? -6.888 -7.185 4.713 1.00 97.88 78 PHE A CA 1
ATOM 582 C C . PHE A 1 78 ? -5.373 -7.273 4.595 1.00 97.88 78 PHE A C 1
ATOM 584 O O . PHE A 1 78 ? -4.836 -7.151 3.499 1.00 97.88 78 PHE A O 1
ATOM 591 N N . VAL A 1 79 ? -4.690 -7.539 5.707 1.00 97.00 79 VAL A N 1
ATOM 592 C CA . VAL A 1 79 ? -3.241 -7.760 5.777 1.00 97.00 79 VAL A CA 1
ATOM 593 C C . VAL A 1 79 ? -3.001 -9.183 6.269 1.00 97.00 79 VAL A C 1
ATOM 595 O O . VAL A 1 79 ? -3.463 -9.558 7.346 1.00 97.00 79 VAL A O 1
ATOM 598 N N . GLY A 1 80 ? -2.325 -10.007 5.468 1.00 94.25 80 GLY A N 1
ATOM 599 C CA . GLY A 1 80 ? -2.111 -11.426 5.770 1.00 94.25 80 GLY A CA 1
ATOM 600 C C . GLY A 1 80 ? -3.416 -12.215 5.941 1.00 94.25 80 GLY A C 1
ATOM 601 O O . GLY A 1 80 ? -3.480 -13.122 6.764 1.00 94.25 80 GLY A O 1
ATOM 602 N N . GLY A 1 81 ? -4.479 -11.826 5.228 1.00 94.38 81 GLY A N 1
ATOM 603 C CA . GLY A 1 81 ? -5.807 -12.443 5.336 1.00 94.38 81 GLY A CA 1
ATOM 604 C C . GLY A 1 81 ? -6.623 -12.021 6.564 1.00 94.38 81 GLY A C 1
ATOM 605 O O . GLY A 1 81 ? -7.738 -12.502 6.739 1.00 94.38 81 GLY A O 1
ATOM 606 N N . GLN A 1 82 ? -6.115 -11.112 7.402 1.00 96.75 82 GLN A N 1
ATOM 607 C CA . GLN A 1 82 ? -6.841 -10.558 8.547 1.00 96.75 82 GLN A CA 1
ATOM 608 C C . GLN A 1 82 ? -7.291 -9.131 8.257 1.00 96.75 82 GLN A C 1
ATOM 610 O O . GLN A 1 82 ? -6.559 -8.374 7.623 1.00 96.75 82 GLN A O 1
ATOM 615 N N . ALA A 1 83 ? -8.470 -8.750 8.749 1.00 97.69 83 ALA A N 1
ATOM 616 C CA . ALA A 1 83 ? -8.950 -7.379 8.625 1.00 97.69 83 ALA A CA 1
ATOM 617 C C . ALA A 1 83 ? -7.949 -6.388 9.245 1.00 97.69 83 ALA A C 1
ATOM 619 O O . ALA A 1 83 ? -7.335 -6.664 10.282 1.00 97.69 83 ALA A O 1
ATOM 620 N N . LEU A 1 84 ? -7.783 -5.234 8.598 1.00 97.56 84 LEU A N 1
ATOM 621 C CA . LEU A 1 84 ? -6.920 -4.164 9.085 1.00 97.56 84 LEU A CA 1
ATOM 622 C C . LEU A 1 84 ? -7.369 -3.699 10.478 1.00 97.56 84 LEU A C 1
ATOM 624 O O . LEU A 1 84 ? -8.523 -3.330 10.682 1.00 97.56 84 LEU A O 1
ATOM 628 N N . ASN A 1 85 ? -6.433 -3.667 11.423 1.00 97.62 85 ASN A N 1
ATOM 629 C CA . ASN A 1 85 ? -6.622 -3.056 12.730 1.00 97.62 85 ASN A CA 1
ATOM 630 C C . ASN A 1 85 ? -5.923 -1.692 12.731 1.00 97.62 85 ASN A C 1
ATOM 632 O O . ASN A 1 85 ? -4.720 -1.613 12.508 1.00 97.62 85 ASN A O 1
ATOM 636 N N . MET A 1 86 ? -6.673 -0.625 13.000 1.00 96.94 86 MET A N 1
ATOM 637 C CA . MET A 1 86 ? -6.181 0.752 12.887 1.00 96.94 86 MET A CA 1
ATOM 638 C C . MET A 1 86 ? -5.063 1.099 13.879 1.00 96.94 86 MET A C 1
ATOM 640 O O . MET A 1 86 ? -4.216 1.936 13.564 1.00 96.94 86 MET A O 1
ATOM 644 N N . GLU A 1 87 ? -5.039 0.451 15.043 1.00 96.75 87 GLU A N 1
ATOM 645 C CA . GLU A 1 87 ? -4.092 0.718 16.133 1.00 96.75 87 GLU A CA 1
ATOM 646 C C . GLU A 1 87 ? -2.889 -0.231 16.121 1.00 96.75 87 GLU A C 1
ATOM 648 O O . GLU A 1 87 ? -1.855 0.061 16.719 1.00 96.75 87 GLU A O 1
ATOM 653 N N . LYS A 1 88 ? -2.997 -1.366 15.423 1.00 96.62 88 LYS A N 1
ATOM 654 C CA . LYS A 1 88 ? -1.909 -2.340 15.307 1.00 96.62 88 LYS A CA 1
ATOM 655 C C . LYS A 1 88 ? -0.759 -1.769 14.474 1.00 96.62 88 LYS A C 1
ATOM 657 O O . LYS A 1 88 ? -0.985 -1.156 13.432 1.00 96.62 88 LYS A O 1
ATOM 662 N N . GLU A 1 89 ? 0.469 -2.027 14.916 1.00 96.62 89 GLU A N 1
ATOM 663 C CA . GLU A 1 89 ? 1.692 -1.776 14.148 1.00 96.62 89 GLU A CA 1
ATOM 664 C C . GLU A 1 89 ? 1.920 -2.880 13.108 1.0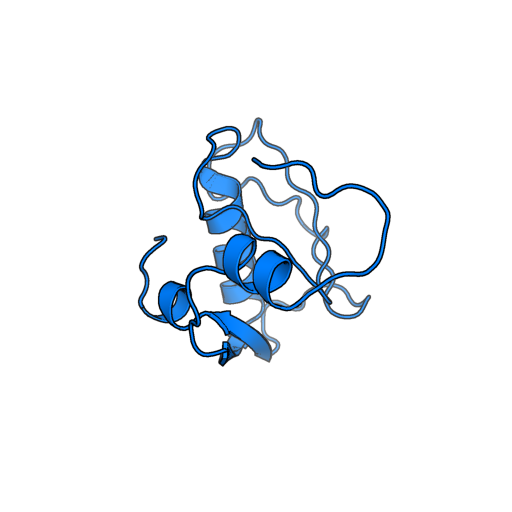0 96.62 89 GLU A C 1
ATOM 666 O O . GLU A 1 89 ? 1.832 -4.078 13.404 1.00 96.62 89 GLU A O 1
ATOM 671 N N . TYR A 1 90 ? 2.236 -2.466 11.885 1.00 95.44 90 TYR A N 1
ATOM 672 C CA . TYR A 1 90 ? 2.544 -3.332 10.756 1.00 95.44 90 TYR A CA 1
ATOM 673 C C . TYR A 1 90 ? 3.937 -3.020 10.227 1.00 95.44 90 TYR A C 1
ATOM 675 O O . TYR A 1 90 ? 4.331 -1.861 10.115 1.00 95.44 90 TYR A O 1
ATOM 683 N N . GLN A 1 91 ? 4.666 -4.070 9.856 1.00 94.06 91 GLN A N 1
ATOM 684 C CA . GLN A 1 91 ? 5.918 -3.933 9.124 1.00 94.06 91 GLN A CA 1
ATOM 685 C C . GLN A 1 91 ? 5.627 -3.952 7.627 1.00 94.06 91 GLN A C 1
ATOM 687 O O . GLN A 1 91 ? 5.052 -4.908 7.106 1.00 94.06 91 GLN A O 1
ATOM 692 N N . VAL A 1 92 ? 6.028 -2.889 6.942 1.00 91.88 92 VAL A N 1
ATOM 693 C CA . VAL A 1 92 ? 5.824 -2.696 5.508 1.00 91.88 92 VAL A CA 1
ATOM 694 C C . VAL A 1 92 ? 7.185 -2.555 4.853 1.00 91.88 92 VAL A C 1
ATOM 696 O O . VAL A 1 92 ? 8.010 -1.761 5.298 1.00 91.88 92 VAL A O 1
ATOM 699 N N . THR A 1 93 ? 7.421 -3.318 3.789 1.00 91.31 93 THR A N 1
ATOM 700 C CA . THR A 1 93 ? 8.632 -3.164 2.976 1.00 91.31 93 THR A CA 1
ATOM 701 C C . THR A 1 93 ? 8.303 -2.339 1.741 1.00 91.31 93 THR A C 1
ATOM 703 O O . THR A 1 93 ? 7.327 -2.631 1.052 1.00 91.31 93 THR A O 1
ATOM 706 N N . THR A 1 94 ? 9.105 -1.317 1.455 1.00 87.38 94 THR A N 1
ATOM 707 C CA . THR A 1 94 ? 8.937 -0.451 0.283 1.00 87.38 94 THR A CA 1
ATOM 708 C C . THR A 1 94 ? 10.286 0.054 -0.233 1.00 87.38 94 THR A C 1
ATOM 710 O O . THR A 1 94 ? 11.310 -0.114 0.427 1.00 87.38 94 THR A O 1
ATOM 713 N N . LYS A 1 95 ? 10.302 0.669 -1.418 1.00 82.69 95 LYS A N 1
ATOM 714 C CA . LYS A 1 95 ? 11.508 1.295 -1.976 1.00 82.69 95 LYS A CA 1
ATOM 715 C C . LYS A 1 95 ? 11.878 2.550 -1.190 1.00 82.69 95 LYS A C 1
ATOM 717 O O . LYS A 1 95 ? 10.996 3.341 -0.850 1.00 82.69 95 LYS A O 1
ATOM 722 N N . GLN A 1 96 ? 13.172 2.798 -0.995 1.00 77.12 96 GLN A N 1
ATOM 723 C CA . GLN A 1 96 ? 13.675 4.011 -0.334 1.00 77.12 96 GLN A CA 1
ATOM 724 C C . GLN A 1 96 ? 13.122 5.311 -0.953 1.00 77.12 96 GLN A C 1
ATOM 726 O O . GLN A 1 96 ? 12.839 6.268 -0.232 1.00 77.12 96 GLN A O 1
ATOM 731 N N . TYR A 1 97 ? 12.894 5.324 -2.271 1.00 76.19 97 TYR A N 1
ATOM 732 C CA . TYR A 1 97 ? 12.260 6.433 -2.991 1.00 76.19 97 TYR A CA 1
ATOM 733 C C . TYR A 1 97 ?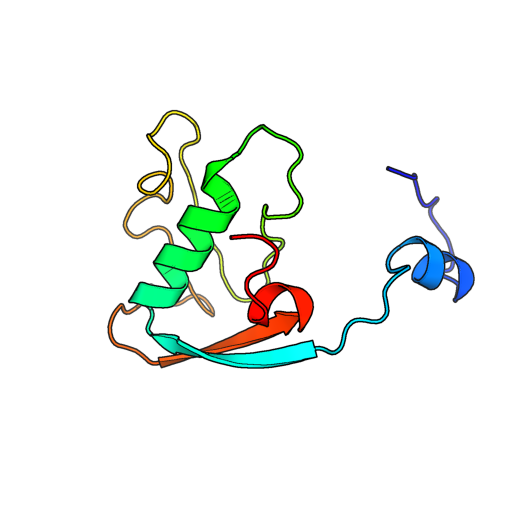 10.922 6.871 -2.368 1.00 76.19 97 TYR A C 1
ATOM 735 O O . TYR A 1 97 ? 10.693 8.062 -2.155 1.00 76.19 97 TYR A O 1
ATOM 743 N N . LEU A 1 98 ? 10.068 5.907 -2.006 1.00 75.81 98 LEU A N 1
ATOM 744 C CA . LEU A 1 98 ? 8.761 6.168 -1.398 1.00 75.81 98 LEU A CA 1
ATOM 745 C C . LEU A 1 98 ? 8.895 6.673 0.042 1.00 75.81 98 LEU A C 1
ATOM 747 O O . LEU A 1 98 ? 8.152 7.554 0.459 1.00 75.81 98 LEU A O 1
ATOM 751 N N . ILE A 1 99 ? 9.888 6.180 0.785 1.00 74.00 99 ILE A N 1
ATOM 752 C CA . ILE A 1 99 ? 10.176 6.645 2.152 1.00 74.00 99 ILE A CA 1
ATOM 753 C C . ILE A 1 99 ? 10.582 8.118 2.165 1.00 74.00 99 ILE A C 1
ATOM 755 O O . ILE A 1 99 ? 10.222 8.855 3.079 1.00 74.00 99 ILE A O 1
ATOM 759 N N . ALA A 1 100 ? 11.297 8.566 1.135 1.00 74.31 100 ALA A N 1
ATOM 760 C CA . ALA A 1 100 ? 11.698 9.959 0.984 1.00 74.31 100 ALA A CA 1
ATOM 761 C C . ALA A 1 100 ? 10.538 10.905 0.586 1.00 74.31 100 ALA A C 1
ATOM 763 O O . ALA A 1 100 ? 10.796 12.078 0.308 1.00 74.31 100 ALA A O 1
ATOM 764 N N . GLY A 1 101 ? 9.288 10.419 0.534 1.00 72.88 101 GLY A N 1
ATOM 765 C CA . GLY A 1 101 ? 8.090 11.218 0.237 1.00 72.88 101 GLY A CA 1
ATOM 766 C C . GLY A 1 101 ? 7.982 11.658 -1.223 1.00 72.88 101 GLY A C 1
ATOM 767 O O . GLY A 1 101 ? 7.396 12.695 -1.525 1.00 72.88 101 GLY A O 1
ATOM 768 N N . LYS A 1 102 ? 8.621 10.930 -2.145 1.00 72.12 102 LYS A N 1
ATOM 769 C CA . LYS A 1 102 ? 8.767 11.373 -3.539 1.00 72.12 102 LYS A CA 1
ATOM 770 C C . LYS A 1 102 ? 7.507 11.206 -4.398 1.00 72.12 102 LYS A C 1
ATOM 772 O O . LYS A 1 102 ? 7.407 11.902 -5.402 1.00 72.12 102 LYS A O 1
ATOM 777 N N . ASP A 1 103 ? 6.540 10.395 -3.964 1.00 72.62 103 ASP A N 1
ATOM 778 C CA . ASP A 1 103 ? 5.238 10.204 -4.634 1.00 72.62 103 ASP A CA 1
ATOM 779 C C . ASP A 1 103 ? 4.049 10.849 -3.888 1.00 72.62 103 ASP A C 1
ATOM 781 O O . ASP A 1 103 ? 2.881 10.572 -4.187 1.00 72.62 103 ASP A O 1
ATOM 785 N N . GLY A 1 104 ? 4.343 11.773 -2.965 1.00 56.97 104 GLY A N 1
ATOM 786 C CA . GLY A 1 104 ? 3.375 12.442 -2.088 1.00 56.97 104 GLY A CA 1
ATOM 787 C C . GLY A 1 104 ? 3.198 11.685 -0.788 1.00 56.97 104 GLY A C 1
ATOM 788 O O . GLY A 1 104 ? 2.024 11.440 -0.441 1.00 56.97 104 GLY A O 1
#

Foldseek 3Di:
DDDDDDDDDDPVNVCVVCVDPFDKDKDKDFLQVVLQLQLLLLQPPPPPAPSPDDDDQKFWAFQNVDHRSRTTDPQRIDGNNHTGDRGDIDIDIDGVCVVVVVSD